Protein AF-A0A9N9JYA7-F1 (afdb_monomer)

pLDDT: mean 70.39, std 20.98, range [34.09, 93.62]

Structure (mmCIF, N/CA/C/O backbone):
data_AF-A0A9N9JYA7-F1
#
_entry.id   AF-A0A9N9JYA7-F1
#
loop_
_atom_site.group_PDB
_atom_site.id
_atom_site.type_symbol
_atom_site.label_atom_id
_atom_site.label_alt_id
_atom_site.label_comp_id
_atom_site.label_asym_id
_atom_site.label_entity_id
_atom_site.label_seq_id
_atom_site.pdbx_PDB_ins_code
_atom_site.Cartn_x
_atom_site.Cartn_y
_atom_site.Cartn_z
_atom_site.occupancy
_atom_site.B_iso_or_equi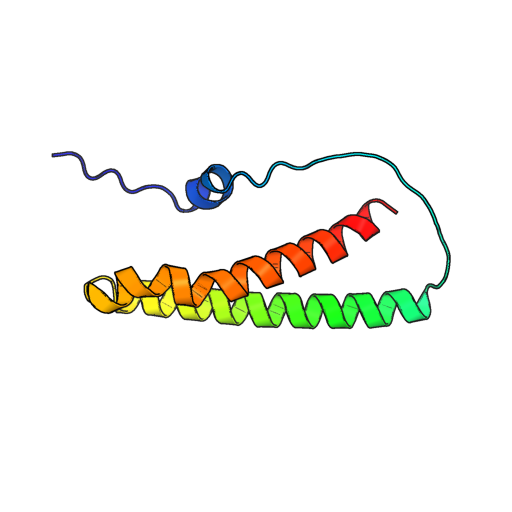v
_atom_site.auth_seq_id
_atom_site.auth_comp_id
_atom_site.auth_asym_id
_at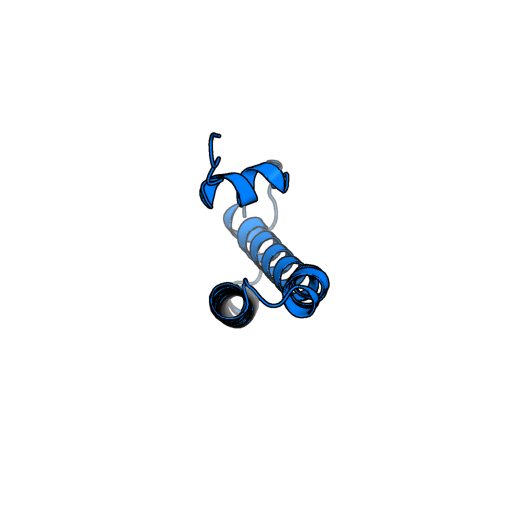om_site.auth_atom_id
_atom_site.pdbx_PDB_model_num
ATOM 1 N N . GLN A 1 1 ? -24.624 19.967 10.676 1.00 41.09 1 GLN A N 1
ATOM 2 C CA . GLN A 1 1 ? -23.745 18.781 10.701 1.00 41.09 1 GLN A CA 1
ATOM 3 C C . GLN A 1 1 ? -23.659 18.267 9.277 1.00 41.09 1 GLN A C 1
ATOM 5 O O . GLN A 1 1 ? -24.687 17.882 8.742 1.00 41.09 1 GLN A O 1
ATOM 10 N N . ILE A 1 2 ? -22.498 18.360 8.630 1.00 37.91 2 ILE A N 1
ATOM 11 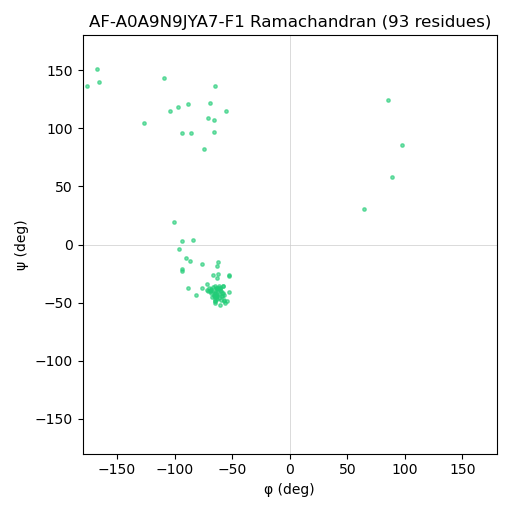C CA . ILE A 1 2 ? -22.306 17.814 7.281 1.00 37.91 2 ILE A CA 1
ATOM 12 C C . ILE A 1 2 ? -21.079 16.909 7.355 1.00 37.91 2 ILE A C 1
ATOM 14 O O . ILE A 1 2 ? -19.956 17.396 7.470 1.00 37.91 2 ILE A O 1
ATOM 18 N N . SER A 1 3 ? -21.318 15.597 7.361 1.00 43.41 3 SER A N 1
ATOM 19 C CA . SER A 1 3 ? -20.285 14.589 7.134 1.00 43.41 3 SER A CA 1
ATOM 20 C C . SER A 1 3 ? -19.790 14.740 5.702 1.00 43.41 3 SER A C 1
ATOM 22 O O . SER A 1 3 ? -20.505 14.403 4.760 1.00 43.41 3 SER A O 1
ATOM 24 N N . SER A 1 4 ? -18.582 15.271 5.536 1.00 40.91 4 SER A N 1
ATOM 25 C CA . SER A 1 4 ? -17.891 15.264 4.251 1.00 40.91 4 SER A CA 1
ATOM 26 C C . SER A 1 4 ? -17.140 13.942 4.131 1.00 40.91 4 SER A C 1
ATOM 28 O O . SER A 1 4 ? -16.062 13.768 4.696 1.00 40.91 4 SER A O 1
ATOM 30 N N . ILE A 1 5 ? -17.762 12.978 3.456 1.00 49.19 5 ILE A N 1
ATOM 31 C CA . ILE A 1 5 ? -17.099 11.753 3.011 1.00 49.19 5 ILE A CA 1
ATOM 32 C C . ILE A 1 5 ? -16.160 12.178 1.883 1.00 49.19 5 ILE A C 1
ATOM 34 O O . ILE A 1 5 ? -16.616 12.567 0.807 1.00 49.19 5 ILE A O 1
ATOM 38 N N . VAL A 1 6 ? -14.853 12.160 2.143 1.00 46.47 6 VAL A N 1
ATOM 39 C CA . VAL A 1 6 ? -13.848 12.426 1.112 1.00 46.47 6 VAL A CA 1
ATOM 40 C C . VAL A 1 6 ? -13.857 11.241 0.137 1.00 46.47 6 VAL A C 1
ATOM 42 O O . VAL A 1 6 ? -13.656 10.107 0.571 1.00 46.47 6 VAL A O 1
ATOM 45 N N . PRO A 1 7 ? -14.095 11.456 -1.167 1.00 43.75 7 PRO A N 1
ATOM 46 C CA . PRO A 1 7 ? -14.038 10.386 -2.156 1.00 43.75 7 PRO A CA 1
ATOM 47 C C . PRO A 1 7 ? -12.601 9.841 -2.257 1.00 43.75 7 PRO A C 1
ATOM 49 O O . PRO A 1 7 ? -11.656 10.625 -2.316 1.00 43.75 7 PRO A O 1
ATOM 52 N N . VAL A 1 8 ? -12.416 8.516 -2.307 1.00 50.44 8 VAL A N 1
ATOM 53 C CA . VAL A 1 8 ? -11.104 7.816 -2.402 1.00 50.44 8 VAL A CA 1
ATOM 54 C C . VAL A 1 8 ? -10.241 8.324 -3.573 1.00 50.44 8 VAL A C 1
ATOM 56 O O . VAL A 1 8 ? -9.014 8.342 -3.528 1.00 50.44 8 VAL A O 1
ATOM 59 N N . ASN A 1 9 ? -10.901 8.828 -4.607 1.00 46.00 9 ASN A N 1
ATOM 60 C CA . ASN A 1 9 ? -10.344 9.488 -5.780 1.00 46.00 9 ASN A CA 1
ATOM 61 C C . ASN A 1 9 ? -9.582 10.797 -5.475 1.00 46.00 9 ASN A C 1
ATOM 63 O O . ASN A 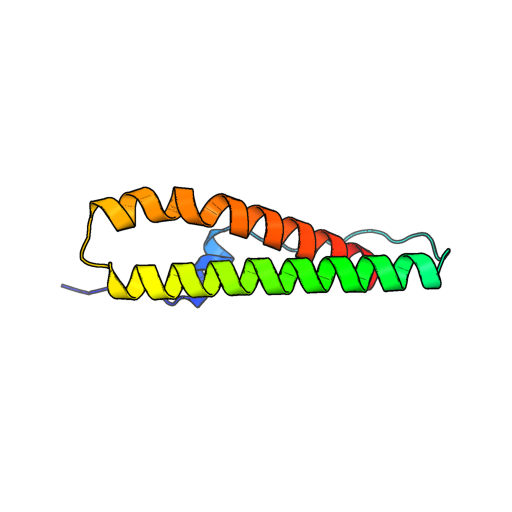1 9 ? -8.759 11.204 -6.288 1.00 46.00 9 ASN A O 1
ATOM 67 N N . ASN A 1 10 ? -9.779 11.421 -4.310 1.00 50.03 10 ASN A N 1
ATOM 68 C CA . ASN A 1 10 ? -9.034 12.617 -3.900 1.00 50.03 10 ASN A CA 1
ATOM 69 C C . ASN A 1 10 ? -7.700 12.312 -3.200 1.00 50.03 10 ASN A C 1
ATOM 71 O O . ASN A 1 10 ? -6.885 13.223 -3.072 1.00 50.03 10 ASN A O 1
ATOM 75 N N . LEU A 1 11 ? -7.441 11.070 -2.768 1.00 49.19 11 LEU A N 1
ATOM 76 C CA . LEU A 1 11 ? -6.201 10.741 -2.050 1.00 49.19 11 LEU A CA 1
ATOM 77 C C . LEU A 1 11 ? -4.983 10.763 -2.987 1.00 49.19 11 LEU A C 1
ATOM 79 O O . LEU A 1 11 ? -3.930 11.285 -2.638 1.00 49.19 11 LEU A O 1
ATOM 83 N N . TRP A 1 12 ? -5.162 10.276 -4.216 1.00 43.22 12 TRP A N 1
ATOM 84 C CA . TRP A 1 12 ? -4.141 10.295 -5.269 1.00 43.22 12 TRP A CA 1
ATOM 85 C C . TRP A 1 12 ? -3.757 11.719 -5.691 1.00 43.22 12 TRP A C 1
ATOM 87 O O . TRP A 1 12 ? -2.583 12.006 -5.911 1.00 43.22 12 TRP A O 1
ATOM 97 N N . VAL A 1 13 ? -4.740 12.625 -5.743 1.00 49.16 13 VAL A N 1
ATOM 98 C CA . VAL A 1 13 ? -4.546 14.041 -6.095 1.00 49.16 13 VAL A CA 1
ATOM 99 C C . VAL A 1 13 ? -3.922 14.826 -4.935 1.00 49.16 13 VAL A C 1
ATOM 101 O O . VAL A 1 13 ? -3.059 15.671 -5.159 1.00 49.16 13 VAL A O 1
ATOM 104 N N . GLN A 1 14 ? -4.294 14.522 -3.686 1.00 45.41 14 GLN A N 1
ATOM 105 C CA . GLN A 1 14 ? -3.702 15.144 -2.493 1.00 45.41 14 GLN A CA 1
ATOM 106 C C . GLN A 1 14 ? -2.228 14.778 -2.278 1.00 45.41 14 GLN A C 1
ATOM 108 O O . GLN A 1 14 ? -1.496 15.561 -1.676 1.00 45.41 14 GLN A O 1
ATOM 113 N N . LEU A 1 15 ? -1.780 13.622 -2.777 1.00 50.22 15 LEU A N 1
ATOM 114 C CA . LEU A 1 15 ? -0.401 13.147 -2.627 1.00 50.22 15 LEU A CA 1
ATOM 115 C C . LEU A 1 15 ? 0.573 13.709 -3.676 1.00 50.22 15 LEU A C 1
ATOM 117 O O . LEU A 1 15 ? 1.750 13.356 -3.655 1.00 50.22 15 LEU A O 1
ATOM 121 N N . GLY A 1 16 ? 0.120 14.609 -4.558 1.00 38.78 16 GLY A N 1
ATOM 122 C CA . GLY A 1 16 ? 1.012 15.381 -5.429 1.00 38.78 16 GLY A CA 1
ATOM 123 C C . GLY A 1 16 ? 1.787 14.540 -6.444 1.00 38.78 16 GLY A C 1
ATOM 124 O O . GLY A 1 16 ? 2.900 14.905 -6.816 1.00 38.78 16 GLY A O 1
ATOM 125 N N . ILE A 1 17 ? 1.222 13.420 -6.900 1.00 44.84 17 ILE A N 1
ATOM 126 C CA . ILE A 1 17 ? 1.795 12.631 -7.995 1.00 44.84 17 ILE A CA 1
ATOM 127 C C . ILE A 1 17 ? 1.517 13.392 -9.301 1.00 44.84 17 ILE A C 1
ATOM 129 O O . ILE A 1 17 ? 0.523 13.161 -9.983 1.00 44.84 17 ILE A O 1
ATOM 133 N N . THR A 1 18 ? 2.354 14.383 -9.603 1.00 40.06 18 THR A N 1
ATOM 134 C CA . THR A 1 18 ? 2.350 15.111 -10.876 1.00 40.06 18 THR A CA 1
ATOM 135 C C . THR A 1 18 ? 3.240 14.393 -11.884 1.00 40.06 18 THR A C 1
ATOM 137 O O . THR A 1 18 ? 4.436 14.227 -11.644 1.00 40.06 18 THR A O 1
ATOM 140 N N . GLU A 1 19 ? 2.651 13.994 -13.014 1.00 41.50 19 GLU A N 1
ATOM 141 C CA . GLU A 1 19 ? 3.354 13.508 -14.204 1.00 41.50 19 GLU A CA 1
ATOM 142 C C . GLU A 1 19 ? 4.380 14.553 -14.664 1.00 41.50 19 GLU A C 1
ATOM 144 O O . GLU A 1 19 ? 4.015 15.655 -15.073 1.00 41.50 19 GLU A O 1
ATOM 149 N N . SER A 1 20 ? 5.668 14.216 -14.591 1.00 39.97 20 SER A N 1
ATOM 150 C CA . SER A 1 20 ? 6.735 15.014 -15.194 1.00 39.97 20 SER A CA 1
ATOM 151 C C . SER A 1 20 ? 7.203 14.313 -16.465 1.00 39.97 20 SER A C 1
ATOM 153 O O . SER A 1 20 ? 7.694 13.184 -16.431 1.00 39.97 20 SER A O 1
ATOM 155 N N . ILE A 1 21 ? 6.972 14.980 -17.590 1.00 54.91 21 ILE A N 1
ATOM 156 C CA . ILE A 1 21 ? 7.297 14.564 -18.951 1.00 54.91 21 ILE A CA 1
ATOM 157 C C . ILE A 1 21 ? 8.621 15.246 -19.303 1.00 54.91 21 ILE A C 1
ATOM 159 O O . ILE A 1 21 ? 8.633 16.470 -19.319 1.00 54.91 21 ILE A O 1
ATOM 163 N N . ASP A 1 22 ? 9.699 14.499 -19.582 1.00 40.44 22 ASP A N 1
ATOM 164 C CA . ASP A 1 22 ? 10.626 14.849 -20.674 1.00 40.44 22 ASP A CA 1
ATOM 165 C C . ASP A 1 22 ? 11.772 13.841 -20.929 1.00 40.44 22 ASP A C 1
ATOM 167 O O . ASP A 1 22 ? 12.519 13.453 -20.033 1.00 40.44 22 ASP A O 1
ATOM 171 N N . ASN A 1 23 ? 11.961 13.593 -22.234 1.00 39.75 23 ASN A N 1
ATOM 172 C CA . ASN A 1 23 ? 13.184 13.246 -22.980 1.00 39.75 23 ASN A CA 1
ATOM 173 C C . ASN A 1 23 ? 13.672 11.764 -23.085 1.00 39.75 23 ASN A C 1
ATOM 175 O O . ASN A 1 23 ? 13.956 11.128 -22.069 1.00 39.75 23 ASN A O 1
ATOM 179 N N . PRO A 1 24 ? 13.875 11.212 -24.313 1.00 57.12 24 PRO A N 1
ATOM 180 C CA . PRO A 1 24 ? 14.096 9.784 -24.551 1.00 57.12 24 PRO A CA 1
ATOM 181 C C . PRO A 1 24 ? 15.539 9.446 -24.962 1.00 57.12 24 PRO A C 1
ATOM 183 O O . PRO A 1 24 ? 16.142 10.147 -25.774 1.00 57.12 24 PRO A O 1
ATOM 186 N N . SER A 1 25 ? 16.076 8.302 -24.515 1.00 46.06 25 SER A N 1
ATOM 187 C CA . SER A 1 25 ? 17.090 7.578 -25.299 1.00 46.06 25 SER A CA 1
ATOM 188 C C . SER A 1 25 ? 17.381 6.155 -24.797 1.00 46.06 25 SER A C 1
ATOM 190 O O . SER A 1 25 ? 17.399 5.859 -23.604 1.00 46.06 25 SER A O 1
ATOM 192 N N . VAL A 1 26 ? 17.768 5.332 -25.772 1.00 48.75 26 VAL A N 1
ATOM 193 C CA . VAL A 1 26 ? 18.559 4.092 -25.702 1.00 48.75 26 VAL A CA 1
ATOM 194 C C . VAL A 1 26 ? 17.808 2.755 -25.691 1.00 48.75 26 VAL A C 1
ATOM 196 O O . VAL A 1 26 ? 17.634 2.047 -24.701 1.00 48.75 26 VAL A O 1
ATOM 199 N N . ARG A 1 27 ? 17.542 2.366 -26.936 1.00 47.12 27 ARG A N 1
ATOM 200 C CA . ARG A 1 27 ? 17.298 1.047 -27.515 1.00 47.12 27 ARG A CA 1
ATOM 201 C C . ARG A 1 27 ? 18.561 0.161 -27.444 1.00 47.12 27 ARG A C 1
ATOM 203 O O . ARG A 1 27 ? 19.419 0.255 -28.312 1.00 47.12 27 ARG A O 1
ATOM 210 N N . SER A 1 28 ? 18.686 -0.711 -26.438 1.00 39.59 28 SER A N 1
ATOM 211 C CA . SER A 1 28 ? 19.592 -1.883 -26.454 1.00 39.59 28 SER A CA 1
ATOM 212 C C . SER A 1 28 ? 19.241 -2.861 -25.315 1.00 39.59 28 SER A C 1
ATOM 214 O O . SER A 1 28 ? 18.962 -2.406 -24.211 1.00 39.59 28 SER A O 1
ATOM 216 N N . SER A 1 29 ? 19.286 -4.185 -25.555 1.00 40.06 29 SER A N 1
ATOM 217 C CA . SER A 1 29 ? 19.119 -5.331 -24.609 1.00 40.06 29 SER A CA 1
ATOM 218 C C . SER A 1 29 ? 17.711 -5.926 -24.328 1.00 40.06 29 SER A C 1
ATOM 220 O O . SER A 1 29 ? 17.272 -6.074 -23.189 1.00 40.06 29 SER A O 1
ATOM 222 N N . SER A 1 30 ? 17.007 -6.391 -25.367 1.00 48.06 30 SER A N 1
ATOM 223 C CA . SER A 1 30 ? 15.614 -6.888 -25.300 1.00 48.06 30 SER A CA 1
ATOM 224 C C . SER A 1 30 ? 15.330 -8.070 -24.342 1.00 48.06 30 SER A C 1
ATOM 226 O O . SER A 1 30 ? 14.274 -8.088 -23.715 1.00 48.06 30 SER A O 1
ATOM 228 N N . HIS A 1 31 ? 16.242 -9.038 -24.162 1.00 44.50 31 HIS A N 1
ATOM 229 C CA . HIS A 1 31 ? 15.999 -10.208 -23.286 1.00 44.50 31 HIS A CA 1
ATOM 230 C C . HIS A 1 31 ? 16.238 -9.913 -21.796 1.00 44.50 31 HIS A C 1
ATOM 232 O O . HIS A 1 31 ? 15.418 -10.267 -20.946 1.00 44.50 31 HIS A O 1
ATOM 238 N N . THR A 1 32 ? 17.323 -9.203 -21.475 1.00 49.72 32 THR A N 1
ATOM 239 C CA . THR A 1 32 ? 17.614 -8.733 -20.112 1.00 49.72 32 THR A CA 1
ATOM 240 C C . THR A 1 32 ? 16.544 -7.748 -19.646 1.00 49.72 32 THR A C 1
ATOM 242 O O . THR A 1 32 ? 16.098 -7.802 -18.501 1.00 49.72 32 THR A O 1
ATOM 245 N N . ASN A 1 33 ? 16.050 -6.903 -20.556 1.00 60.41 33 ASN A N 1
ATOM 246 C CA . ASN A 1 33 ? 14.971 -5.972 -20.259 1.00 60.41 33 ASN A CA 1
ATOM 247 C C . ASN A 1 33 ? 13.653 -6.686 -19.951 1.00 60.41 33 ASN A C 1
ATOM 249 O O . ASN A 1 33 ? 13.035 -6.345 -18.946 1.00 60.41 33 ASN A O 1
ATOM 253 N N . PHE A 1 34 ? 13.257 -7.710 -20.718 1.00 65.44 34 PHE A N 1
ATOM 254 C CA . PHE A 1 34 ? 12.005 -8.435 -20.469 1.00 65.44 34 PHE A CA 1
ATOM 255 C C . PHE A 1 34 ? 11.985 -9.151 -19.111 1.00 65.44 34 PHE A C 1
ATOM 257 O O . PHE A 1 34 ? 11.032 -8.994 -18.348 1.00 65.44 34 PHE A O 1
ATOM 264 N 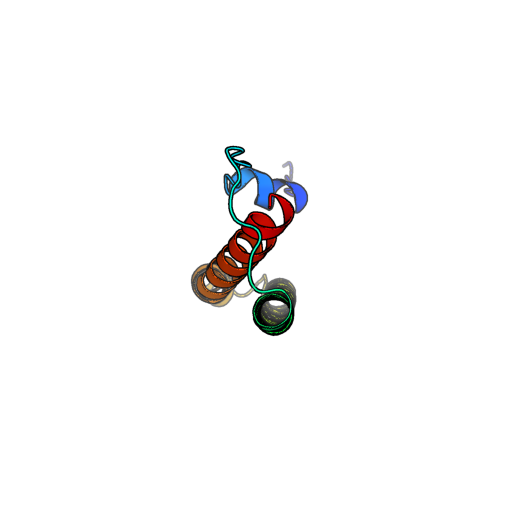N . TYR A 1 35 ? 13.049 -9.884 -18.763 1.00 70.81 35 TYR A N 1
ATOM 265 C CA . TYR A 1 35 ? 13.134 -10.568 -17.467 1.00 70.81 35 TYR A CA 1
ATOM 266 C C . TYR A 1 35 ? 13.088 -9.582 -16.289 1.00 70.81 35 TYR A C 1
ATOM 268 O O . TYR A 1 35 ? 12.367 -9.799 -15.314 1.00 70.81 35 TYR A O 1
ATOM 276 N N . LEU A 1 36 ? 13.807 -8.459 -16.394 1.00 74.62 36 LEU A N 1
ATOM 277 C CA . LEU A 1 36 ? 13.799 -7.416 -15.366 1.00 74.62 36 LEU A CA 1
ATOM 278 C C . LEU A 1 36 ? 12.438 -6.714 -15.255 1.00 74.62 36 LEU A C 1
ATOM 280 O O . LEU A 1 36 ? 12.019 -6.397 -14.144 1.00 74.62 36 LEU A O 1
ATOM 284 N N . ILE A 1 37 ? 11.738 -6.494 -16.372 1.00 74.00 37 ILE A N 1
ATOM 285 C CA . ILE A 1 37 ? 10.378 -5.933 -16.391 1.00 74.00 37 ILE A CA 1
ATOM 286 C C . ILE A 1 37 ? 9.402 -6.896 -15.722 1.00 74.00 37 ILE A C 1
ATOM 288 O O . ILE A 1 37 ? 8.660 -6.481 -14.836 1.00 74.00 37 ILE A O 1
ATOM 292 N N . LYS A 1 38 ? 9.441 -8.183 -16.087 1.00 81.69 38 LYS A N 1
ATOM 293 C CA . LYS A 1 38 ? 8.585 -9.208 -15.482 1.00 81.69 38 LYS A CA 1
ATOM 294 C C . LYS A 1 38 ? 8.785 -9.256 -13.968 1.00 81.69 38 LYS A C 1
ATOM 296 O O . LYS A 1 38 ? 7.821 -9.140 -13.224 1.00 81.69 38 LYS A O 1
ATOM 301 N N . LYS A 1 39 ? 10.040 -9.305 -13.515 1.00 81.50 39 LYS A N 1
ATOM 302 C CA . LYS A 1 39 ? 10.382 -9.316 -12.088 1.00 81.50 39 LYS A CA 1
ATOM 303 C C . LYS A 1 39 ? 9.941 -8.040 -11.358 1.00 81.50 39 LYS A C 1
ATOM 305 O O . LYS A 1 39 ? 9.532 -8.103 -10.202 1.00 81.50 39 LYS A O 1
ATOM 310 N N . ARG A 1 40 ? 10.035 -6.870 -12.003 1.00 81.88 40 ARG A N 1
ATOM 311 C CA . ARG A 1 40 ? 9.540 -5.601 -11.440 1.00 81.88 40 ARG A CA 1
ATOM 312 C C . ARG A 1 40 ? 8.015 -5.574 -11.349 1.00 81.88 40 ARG A C 1
ATOM 314 O O . ARG A 1 40 ? 7.501 -5.128 -10.333 1.00 81.88 40 ARG A O 1
ATOM 321 N N . ARG A 1 41 ? 7.306 -6.097 -12.352 1.00 85.12 41 ARG A N 1
ATOM 322 C CA . ARG A 1 41 ? 5.843 -6.218 -12.328 1.00 85.12 41 ARG A CA 1
ATOM 323 C C . ARG A 1 41 ? 5.369 -7.202 -11.255 1.00 85.12 41 ARG A C 1
ATOM 325 O O . ARG A 1 41 ? 4.477 -6.863 -10.498 1.00 85.12 41 ARG A O 1
ATOM 332 N N . GLU A 1 42 ? 6.024 -8.352 -11.113 1.00 89.38 42 GLU A N 1
ATOM 333 C CA . GLU A 1 42 ? 5.730 -9.304 -10.030 1.00 89.38 42 GLU A CA 1
ATOM 334 C C . GLU A 1 42 ? 5.896 -8.661 -8.643 1.00 89.38 42 GLU A C 1
ATOM 336 O O . GLU A 1 42 ? 5.058 -8.850 -7.765 1.00 89.38 42 GLU A O 1
ATOM 341 N N . LYS A 1 43 ? 6.951 -7.856 -8.449 1.00 86.00 43 LYS A N 1
ATOM 342 C CA . LYS A 1 43 ? 7.137 -7.084 -7.211 1.00 86.00 43 LYS A CA 1
ATOM 343 C C . LYS A 1 43 ? 6.052 -6.030 -7.010 1.00 86.00 43 LYS A C 1
ATOM 345 O O . LYS A 1 43 ? 5.552 -5.900 -5.899 1.00 86.00 43 LYS A O 1
ATOM 350 N N . TYR A 1 44 ? 5.707 -5.287 -8.059 1.00 87.25 44 TYR A N 1
ATOM 351 C CA . TYR A 1 44 ? 4.625 -4.306 -8.016 1.00 87.25 44 TYR A CA 1
ATOM 352 C C . TYR A 1 44 ? 3.310 -4.955 -7.571 1.00 87.25 44 TYR A C 1
ATOM 354 O O . TYR A 1 44 ? 2.690 -4.487 -6.618 1.00 87.25 44 TYR A O 1
ATOM 362 N N . ASP A 1 45 ? 2.933 -6.071 -8.199 1.00 90.94 45 ASP A N 1
ATOM 363 C CA . ASP A 1 45 ? 1.699 -6.793 -7.890 1.00 90.94 45 ASP A CA 1
ATOM 364 C C . ASP A 1 45 ? 1.698 -7.322 -6.443 1.00 90.94 45 ASP A C 1
ATOM 366 O O . ASP A 1 45 ? 0.681 -7.237 -5.752 1.00 90.94 45 ASP A O 1
ATOM 370 N N . ASP A 1 46 ? 2.839 -7.811 -5.943 1.00 92.19 46 ASP A N 1
ATOM 371 C CA . ASP A 1 46 ? 2.988 -8.253 -4.549 1.00 92.19 46 ASP A CA 1
ATOM 372 C C . ASP A 1 46 ? 2.823 -7.096 -3.548 1.00 92.19 46 ASP A C 1
ATOM 374 O O . ASP A 1 46 ? 2.067 -7.213 -2.578 1.00 92.19 46 ASP A O 1
ATOM 378 N N . TYR A 1 47 ? 3.482 -5.956 -3.783 1.00 88.56 47 TYR A N 1
ATOM 379 C CA . TYR A 1 47 ? 3.341 -4.784 -2.916 1.00 88.56 47 TYR A CA 1
ATOM 380 C C . TYR A 1 47 ? 1.928 -4.210 -2.948 1.00 88.56 47 TYR A C 1
ATOM 382 O O . TYR A 1 47 ? 1.387 -3.875 -1.893 1.00 88.56 47 TYR A O 1
ATOM 390 N N . LYS A 1 48 ? 1.304 -4.162 -4.126 1.00 89.19 48 LYS A N 1
ATOM 391 C CA . LYS A 1 48 ? -0.079 -3.717 -4.279 1.00 89.19 48 LYS A CA 1
ATOM 392 C C . LYS A 1 48 ? -1.041 -4.618 -3.508 1.00 89.19 48 LYS A C 1
ATOM 394 O O . LYS A 1 48 ? -1.828 -4.122 -2.712 1.00 89.19 48 LYS A O 1
ATOM 399 N N . LYS A 1 49 ? -0.898 -5.943 -3.620 1.00 92.75 49 LYS A N 1
ATOM 400 C CA . LYS A 1 49 ? -1.710 -6.905 -2.857 1.00 92.75 49 LYS A CA 1
ATOM 401 C C . LYS A 1 49 ? -1.558 -6.737 -1.340 1.00 92.75 49 LYS A C 1
ATOM 403 O O . LYS A 1 49 ? -2.536 -6.850 -0.597 1.00 92.75 49 LYS A O 1
ATOM 408 N N . LYS A 1 50 ? -0.336 -6.482 -0.861 1.00 89.81 50 LYS A N 1
ATOM 409 C CA . LYS A 1 50 ? -0.073 -6.203 0.562 1.00 89.81 50 LYS A CA 1
ATOM 410 C C . LYS A 1 50 ? -0.737 -4.905 1.009 1.00 89.81 50 LYS A C 1
ATOM 412 O O . LYS A 1 50 ? -1.338 -4.879 2.080 1.00 89.81 50 LYS A O 1
ATOM 417 N N . PHE A 1 51 ? -0.673 -3.868 0.181 1.00 88.25 51 PHE A N 1
ATOM 418 C CA . PHE A 1 51 ? -1.342 -2.599 0.441 1.00 88.25 51 PHE A CA 1
ATOM 419 C C . PHE A 1 51 ? -2.872 -2.754 0.474 1.00 88.25 51 PHE A C 1
ATOM 421 O O . PHE A 1 51 ? -3.496 -2.325 1.439 1.00 88.25 51 PHE A O 1
ATOM 428 N N . ASP A 1 52 ? -3.469 -3.473 -0.479 1.00 90.56 52 ASP A N 1
ATOM 429 C CA . ASP A 1 52 ? -4.914 -3.757 -0.502 1.00 90.56 52 ASP A CA 1
ATOM 430 C C . ASP A 1 52 ? -5.368 -4.548 0.741 1.00 90.56 52 ASP A C 1
ATOM 432 O O . ASP A 1 52 ? -6.430 -4.302 1.320 1.00 90.56 52 ASP A O 1
ATOM 436 N N . THR A 1 53 ? -4.530 -5.482 1.204 1.00 93.00 53 THR A N 1
ATOM 437 C CA . THR A 1 53 ? -4.769 -6.217 2.455 1.00 93.00 53 THR A CA 1
ATOM 438 C C . THR A 1 53 ? -4.715 -5.279 3.663 1.00 93.00 53 THR A C 1
ATOM 440 O O . THR A 1 53 ? -5.549 -5.386 4.560 1.00 93.00 53 THR A O 1
ATOM 443 N N . ALA A 1 54 ? -3.762 -4.343 3.690 1.00 88.56 54 ALA A N 1
ATOM 444 C CA . ALA A 1 54 ? -3.672 -3.342 4.746 1.00 88.56 54 ALA A CA 1
ATOM 445 C C . ALA A 1 54 ? -4.911 -2.430 4.761 1.00 88.56 54 ALA A C 1
ATOM 447 O O . ALA A 1 54 ? -5.468 -2.204 5.831 1.00 88.56 54 ALA A O 1
ATOM 448 N N . LEU A 1 55 ? -5.402 -1.988 3.598 1.00 90.44 55 LEU A N 1
ATOM 449 C CA . LEU A 1 55 ? -6.656 -1.229 3.494 1.00 90.44 55 LEU A CA 1
ATOM 450 C C . LEU A 1 55 ? -7.854 -2.015 4.041 1.00 90.44 55 LEU A C 1
ATOM 452 O O . LEU A 1 55 ? -8.625 -1.489 4.836 1.00 90.44 55 LEU A O 1
ATOM 456 N N . SER A 1 56 ? -7.958 -3.303 3.708 1.00 92.19 56 SER A N 1
ATOM 457 C CA . SER A 1 56 ? -9.031 -4.159 4.236 1.00 92.19 56 SER A CA 1
ATOM 458 C C . SER A 1 56 ? -8.983 -4.277 5.768 1.00 92.19 56 SER A C 1
ATOM 460 O O . SER A 1 56 ? -10.017 -4.349 6.432 1.00 92.19 56 SER A O 1
ATOM 462 N N . LEU A 1 57 ? -7.778 -4.299 6.350 1.00 90.12 57 LEU A N 1
ATOM 463 C CA . LEU A 1 57 ? -7.598 -4.277 7.804 1.00 90.12 57 LEU A CA 1
ATOM 464 C C . LEU A 1 57 ? -7.964 -2.917 8.400 1.00 90.12 57 LEU A C 1
ATOM 466 O O . LEU A 1 57 ? -8.560 -2.883 9.472 1.00 90.12 57 LEU A O 1
ATOM 470 N N . TYR A 1 58 ? -7.656 -1.820 7.710 1.00 89.19 58 TYR A N 1
ATOM 471 C CA . TYR A 1 58 ? -8.069 -0.482 8.123 1.00 89.19 58 TYR A CA 1
ATOM 472 C C . TYR A 1 58 ? -9.581 -0.348 8.216 1.00 89.19 58 TYR A C 1
ATOM 474 O O . TYR A 1 58 ? -10.077 0.087 9.250 1.00 89.19 58 TYR A O 1
ATOM 482 N N . ASP A 1 59 ? -10.311 -0.806 7.202 1.00 92.12 59 ASP A N 1
ATOM 483 C CA . ASP A 1 59 ? -11.774 -0.758 7.213 1.00 92.12 59 ASP A CA 1
ATOM 484 C C . ASP A 1 59 ? -12.362 -1.565 8.379 1.00 92.12 59 ASP A C 1
ATOM 486 O O . ASP A 1 59 ? -13.328 -1.141 9.017 1.00 92.12 59 ASP A O 1
ATOM 490 N N . ARG A 1 60 ? -11.753 -2.712 8.711 1.00 93.62 60 ARG A N 1
ATOM 491 C CA . ARG A 1 60 ? -12.183 -3.545 9.844 1.00 93.62 60 ARG A CA 1
ATOM 492 C C . ARG A 1 60 ? -11.870 -2.909 11.198 1.00 93.62 60 ARG A C 1
ATOM 494 O O . ARG A 1 60 ? -12.666 -3.012 12.127 1.00 93.62 60 ARG A O 1
ATOM 501 N N . GLU A 1 61 ? -10.708 -2.279 11.317 1.00 92.06 61 GLU A N 1
ATOM 502 C CA . GLU A 1 61 ? -10.180 -1.724 12.565 1.00 92.06 61 GLU A CA 1
ATOM 503 C C . GLU A 1 61 ? -10.387 -0.201 12.661 1.00 92.06 61 GLU A C 1
ATOM 505 O O . GLU A 1 61 ? -9.741 0.459 13.472 1.00 92.06 61 GLU A O 1
ATOM 510 N N . ILE A 1 62 ? -11.306 0.377 11.880 1.00 91.50 62 ILE A N 1
ATOM 511 C CA . ILE A 1 62 ? -11.517 1.834 11.797 1.00 91.50 62 ILE A CA 1
ATOM 512 C C . ILE A 1 62 ? -11.958 2.476 13.128 1.00 91.50 62 ILE A C 1
ATOM 514 O O . ILE A 1 62 ? -11.892 3.686 13.314 1.00 91.50 62 ILE A O 1
ATOM 518 N N . ASN A 1 63 ? -12.395 1.671 14.095 1.00 93.19 63 ASN A N 1
ATOM 519 C CA . ASN A 1 63 ? -12.740 2.143 15.438 1.00 93.19 63 ASN A CA 1
ATOM 520 C C . ASN A 1 63 ? -11.589 1.974 16.448 1.00 93.19 63 ASN A C 1
ATOM 522 O O . ASN A 1 63 ? -11.704 2.389 17.600 1.00 93.19 63 ASN A O 1
ATOM 526 N N . ASN A 1 64 ? -10.471 1.372 16.038 1.00 93.19 64 ASN A N 1
ATOM 527 C CA . ASN A 1 64 ? -9.282 1.195 16.858 1.00 93.19 64 ASN A CA 1
ATOM 528 C C . ASN A 1 64 ? -8.309 2.358 16.624 1.00 93.19 64 ASN A C 1
ATOM 530 O O . ASN A 1 64 ? -7.495 2.358 15.701 1.00 93.19 64 ASN A O 1
ATOM 534 N N . TYR A 1 65 ? -8.379 3.355 17.504 1.00 89.94 65 TYR A N 1
ATOM 535 C CA . TYR A 1 65 ? -7.606 4.594 17.391 1.00 89.94 65 TYR A CA 1
ATOM 536 C C . TYR A 1 65 ? -6.084 4.366 17.339 1.00 89.94 65 TYR A C 1
ATOM 538 O O . TYR A 1 65 ? -5.369 5.046 16.604 1.00 89.94 65 TYR A O 1
ATOM 546 N N . ASN A 1 66 ? -5.580 3.369 18.075 1.00 91.75 66 ASN A N 1
ATOM 547 C CA . ASN A 1 66 ? -4.157 3.017 18.060 1.00 91.75 66 ASN A CA 1
ATOM 548 C C . ASN A 1 66 ? -3.737 2.416 16.716 1.00 91.75 66 ASN A C 1
ATOM 550 O O . ASN A 1 66 ? -2.648 2.712 16.218 1.00 91.75 66 ASN A O 1
ATOM 554 N N . PHE A 1 67 ? -4.606 1.593 16.123 1.00 90.31 67 PHE A N 1
ATOM 555 C CA . PHE A 1 67 ? -4.376 1.028 14.799 1.00 90.31 67 PHE A CA 1
ATOM 556 C C . PHE A 1 67 ? -4.356 2.128 13.735 1.00 90.31 67 PHE A C 1
ATOM 558 O O . PHE A 1 67 ? -3.390 2.205 12.980 1.00 90.31 67 PHE A O 1
ATOM 565 N N . ILE A 1 68 ? -5.348 3.027 13.726 1.00 90.69 68 ILE A N 1
ATOM 566 C CA . ILE A 1 68 ? -5.412 4.145 12.768 1.00 90.69 68 ILE A CA 1
ATOM 567 C C . ILE A 1 68 ? -4.162 5.021 12.846 1.00 90.69 68 ILE A C 1
ATOM 569 O O . ILE A 1 68 ? -3.553 5.302 11.816 1.00 90.69 68 ILE A O 1
ATOM 573 N N . ASN A 1 69 ? -3.740 5.410 14.052 1.00 90.56 69 ASN A N 1
ATOM 574 C CA . ASN A 1 69 ? -2.552 6.253 14.224 1.00 90.56 69 ASN A CA 1
ATOM 575 C C . ASN A 1 69 ? -1.265 5.569 13.745 1.00 90.56 69 ASN A C 1
ATOM 577 O O . ASN A 1 69 ? -0.328 6.242 13.323 1.00 90.56 69 ASN A O 1
ATOM 581 N N . SER A 1 70 ? -1.216 4.237 13.797 1.00 91.25 70 SER A N 1
ATOM 582 C CA . SER A 1 70 ? -0.059 3.459 13.341 1.00 91.25 70 SER A CA 1
ATOM 583 C C . SER A 1 70 ? -0.149 3.067 11.862 1.00 91.25 70 SER A C 1
ATOM 585 O O . SER A 1 70 ? 0.840 2.609 11.287 1.00 91.25 70 SER A O 1
ATOM 587 N N . PHE A 1 71 ? -1.316 3.238 11.235 1.00 90.19 71 PHE A N 1
ATOM 588 C CA . PHE A 1 71 ? -1.593 2.741 9.893 1.00 90.19 71 PHE A CA 1
ATOM 58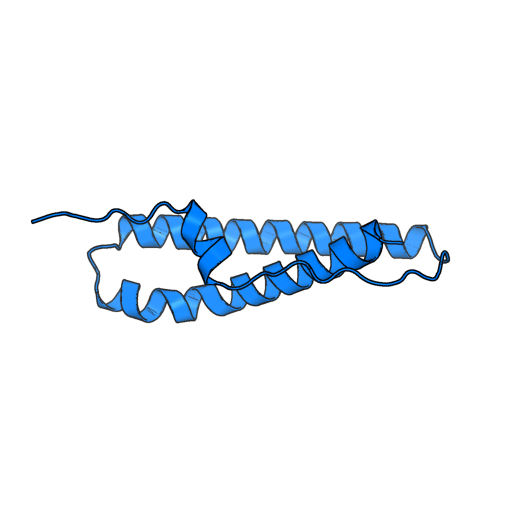9 C C . PHE A 1 71 ? -0.715 3.400 8.833 1.00 90.19 71 PHE A C 1
ATOM 591 O O . PHE A 1 71 ? -0.127 2.700 8.013 1.00 90.19 71 PHE A O 1
ATOM 598 N N . ASP A 1 72 ? -0.547 4.724 8.894 1.00 87.50 72 ASP A N 1
ATOM 599 C CA . ASP A 1 72 ? 0.313 5.456 7.955 1.00 87.50 72 ASP A CA 1
ATOM 600 C C . ASP A 1 72 ? 1.755 4.922 7.980 1.00 87.50 72 ASP A C 1
ATOM 602 O O . ASP A 1 72 ? 2.351 4.626 6.945 1.00 87.50 72 ASP A O 1
ATOM 606 N N . THR A 1 73 ? 2.283 4.664 9.181 1.00 91.06 73 THR A N 1
ATOM 607 C CA . THR A 1 73 ? 3.624 4.084 9.350 1.00 91.06 73 THR A CA 1
ATOM 608 C C . THR A 1 73 ? 3.712 2.665 8.783 1.00 91.06 73 THR A C 1
ATOM 610 O O . THR A 1 73 ? 4.739 2.302 8.208 1.00 91.06 73 THR A O 1
ATOM 613 N N . LEU A 1 74 ? 2.642 1.871 8.901 1.00 88.56 74 LEU A N 1
ATOM 614 C CA . LEU A 1 74 ? 2.571 0.523 8.334 1.00 88.56 74 LEU A CA 1
ATOM 615 C C . LEU A 1 74 ? 2.545 0.530 6.801 1.00 88.56 74 LEU A C 1
ATOM 617 O O . LEU A 1 74 ? 3.163 -0.341 6.190 1.00 88.56 74 LEU A O 1
ATOM 621 N N . VAL A 1 75 ? 1.848 1.483 6.171 1.00 90.69 75 VAL A N 1
ATOM 622 C CA . VAL A 1 75 ? 1.636 1.466 4.713 1.00 90.69 75 VAL A CA 1
ATOM 623 C C . VAL A 1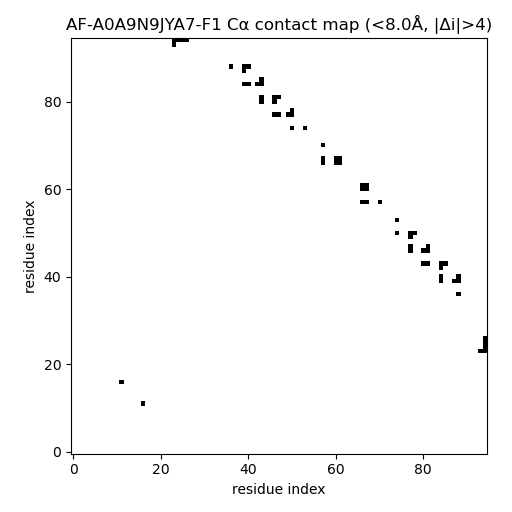 75 ? 2.654 2.264 3.906 1.00 90.69 75 VAL A C 1
ATOM 625 O O . VAL A 1 75 ? 2.887 1.955 2.734 1.00 90.69 75 VAL A O 1
ATOM 628 N N . LYS A 1 76 ? 3.315 3.246 4.522 1.00 89.62 76 LYS A N 1
ATOM 629 C CA . LYS A 1 76 ? 4.312 4.110 3.875 1.00 89.62 76 LYS A CA 1
ATOM 630 C C . LYS A 1 76 ? 5.437 3.352 3.147 1.00 89.62 76 LYS A C 1
ATOM 632 O O . LYS A 1 76 ? 5.774 3.752 2.030 1.00 89.62 76 LYS A O 1
ATOM 637 N N . PRO A 1 77 ? 6.005 2.249 3.680 1.00 89.12 77 PRO A N 1
ATOM 638 C CA . PRO A 1 77 ? 6.995 1.462 2.946 1.00 89.12 77 PRO A CA 1
ATOM 639 C C . PRO A 1 77 ? 6.431 0.830 1.668 1.00 89.12 77 PRO A C 1
ATOM 641 O O . PRO A 1 77 ? 7.123 0.799 0.654 1.00 89.12 77 PRO A O 1
ATOM 644 N N . PHE A 1 78 ? 5.179 0.359 1.692 1.00 85.94 78 PHE A N 1
ATOM 645 C CA . PHE A 1 78 ? 4.542 -0.239 0.516 1.00 85.94 78 PHE A CA 1
ATOM 646 C C . PHE A 1 78 ? 4.296 0.807 -0.566 1.00 85.94 78 PHE A C 1
ATOM 648 O O . PHE A 1 78 ? 4.656 0.573 -1.713 1.00 85.94 78 PHE A O 1
ATOM 655 N N . LEU A 1 79 ? 3.775 1.981 -0.197 1.00 86.12 79 LEU A N 1
ATOM 656 C CA . LEU A 1 79 ? 3.563 3.089 -1.133 1.00 86.12 79 LEU A CA 1
ATOM 657 C C . LEU A 1 79 ? 4.867 3.535 -1.805 1.00 86.12 79 LEU A C 1
ATOM 659 O O . LEU A 1 79 ? 4.898 3.737 -3.016 1.00 86.12 79 LEU A O 1
ATOM 663 N N . ASN A 1 80 ? 5.961 3.619 -1.044 1.00 88.69 80 ASN A N 1
ATOM 664 C CA . ASN A 1 80 ? 7.270 3.971 -1.591 1.00 88.69 80 ASN A CA 1
ATOM 665 C C . ASN A 1 80 ? 7.774 2.932 -2.609 1.00 88.69 80 ASN A C 1
ATOM 667 O O . ASN A 1 80 ? 8.271 3.289 -3.674 1.00 88.69 80 ASN A O 1
ATOM 671 N N . GLU A 1 81 ? 7.646 1.637 -2.308 1.00 87.00 81 GLU A N 1
ATOM 672 C CA . GLU A 1 81 ? 8.081 0.580 -3.229 1.00 87.00 81 GLU A CA 1
ATOM 673 C C . GLU A 1 81 ? 7.169 0.447 -4.459 1.00 87.00 81 GLU A C 1
ATOM 675 O O . GLU A 1 81 ? 7.668 0.177 -5.553 1.00 87.00 81 GLU A O 1
ATOM 680 N N . ILE A 1 82 ? 5.862 0.692 -4.314 1.00 86.62 82 ILE A N 1
ATOM 681 C CA . ILE A 1 82 ? 4.906 0.785 -5.429 1.00 86.62 82 ILE A CA 1
ATOM 682 C C . ILE A 1 82 ? 5.315 1.927 -6.362 1.00 86.62 82 ILE A C 1
ATOM 684 O O . ILE A 1 82 ? 5.521 1.674 -7.547 1.00 86.62 82 ILE A O 1
ATOM 688 N N . GLY A 1 83 ? 5.539 3.132 -5.826 1.00 85.38 83 GLY A N 1
ATOM 689 C CA . GLY A 1 83 ? 5.952 4.298 -6.613 1.00 85.38 83 GLY A CA 1
ATOM 690 C C . GLY A 1 83 ? 7.268 4.072 -7.360 1.00 85.38 83 GLY A C 1
ATOM 691 O O . GLY A 1 83 ? 7.346 4.316 -8.561 1.00 85.38 83 GLY A O 1
ATOM 692 N N . LYS A 1 84 ? 8.277 3.484 -6.704 1.00 85.25 84 LYS A N 1
ATOM 693 C CA . LYS A 1 84 ? 9.535 3.096 -7.371 1.00 85.25 84 LYS A CA 1
ATOM 694 C C . LYS A 1 84 ? 9.318 2.085 -8.491 1.00 85.25 84 LYS A C 1
ATOM 696 O O . LYS A 1 84 ? 10.017 2.132 -9.500 1.00 85.25 84 LYS A O 1
ATOM 701 N N . CYS A 1 85 ? 8.413 1.123 -8.306 1.00 80.50 85 CYS A N 1
ATOM 702 C CA . CYS A 1 85 ? 8.093 0.148 -9.344 1.00 80.50 85 CYS A CA 1
ATOM 703 C C . CYS A 1 85 ? 7.353 0.802 -10.517 1.00 80.50 85 CYS A C 1
ATOM 705 O O . CYS A 1 85 ? 7.656 0.468 -11.660 1.00 80.50 85 CYS A O 1
ATOM 707 N N . GLU A 1 86 ? 6.432 1.730 -10.255 1.00 83.31 86 GLU A N 1
ATOM 708 C CA . GLU A 1 86 ? 5.705 2.482 -11.283 1.00 83.31 86 GLU A CA 1
ATOM 709 C C . GLU A 1 86 ? 6.642 3.375 -12.087 1.00 83.31 86 GLU A C 1
ATOM 711 O O . GLU A 1 86 ? 6.678 3.244 -13.307 1.00 83.31 86 GLU A O 1
ATOM 716 N N . GLU A 1 87 ? 7.477 4.178 -11.427 1.00 81.62 87 GLU A N 1
ATOM 717 C CA . GLU A 1 87 ? 8.502 5.010 -12.067 1.00 81.62 87 GLU A CA 1
ATOM 718 C C . GLU A 1 87 ? 9.419 4.149 -12.953 1.00 81.62 87 GLU A C 1
ATOM 720 O O . GLU A 1 87 ? 9.616 4.401 -14.142 1.00 81.62 87 GLU A O 1
ATOM 725 N N . ALA A 1 88 ? 9.902 3.035 -12.406 1.00 74.50 88 ALA A N 1
ATOM 726 C CA . ALA A 1 88 ? 10.742 2.075 -13.105 1.00 74.50 88 ALA A CA 1
ATOM 727 C C . ALA A 1 88 ? 10.082 1.390 -14.318 1.00 74.50 88 ALA A C 1
ATOM 729 O O . ALA A 1 88 ? 10.804 0.881 -15.187 1.00 74.50 88 ALA A O 1
ATOM 730 N N . LEU A 1 89 ? 8.751 1.288 -14.341 1.00 76.25 89 LEU A N 1
ATOM 731 C CA . LEU A 1 89 ? 7.970 0.739 -15.450 1.00 76.25 89 LEU A CA 1
ATOM 732 C C . LEU A 1 89 ? 7.611 1.836 -16.469 1.00 76.25 89 LEU A C 1
ATOM 734 O O . LEU A 1 89 ? 7.675 1.576 -17.671 1.00 76.25 89 LEU A O 1
ATOM 738 N N . GLN A 1 90 ? 7.305 3.054 -16.010 1.00 73.50 90 GLN A N 1
ATOM 739 C CA . GLN A 1 90 ? 6.981 4.220 -16.838 1.00 73.50 90 GLN A CA 1
ATOM 740 C C . GLN A 1 90 ? 8.184 4.727 -17.635 1.00 73.50 90 GLN A C 1
ATOM 742 O O . GLN A 1 90 ? 8.042 4.955 -18.836 1.00 73.50 90 GLN A O 1
ATOM 747 N N . ILE A 1 91 ? 9.377 4.783 -17.025 1.00 62.19 91 ILE A N 1
ATOM 748 C CA . ILE A 1 91 ? 10.633 5.172 -17.697 1.00 62.19 91 ILE A CA 1
ATOM 749 C C . ILE A 1 91 ? 10.873 4.347 -18.974 1.00 62.19 91 ILE A C 1
ATOM 751 O O . ILE A 1 91 ? 11.524 4.822 -19.896 1.00 62.19 91 ILE A O 1
ATOM 755 N N . ARG A 1 92 ? 10.331 3.124 -19.074 1.00 50.94 92 ARG A N 1
ATOM 756 C CA . ARG A 1 92 ? 10.453 2.290 -20.280 1.00 50.94 92 ARG A CA 1
ATOM 757 C C . ARG A 1 92 ? 9.312 2.404 -21.284 1.00 50.94 92 ARG A C 1
ATOM 759 O O . ARG A 1 92 ? 9.515 2.022 -22.427 1.00 50.94 92 ARG A O 1
ATOM 766 N N . HIS A 1 93 ? 8.129 2.865 -20.887 1.00 47.62 93 HIS A N 1
ATOM 767 C CA . HIS A 1 93 ? 7.043 3.131 -21.839 1.00 47.62 93 HIS A CA 1
ATOM 768 C C . HIS A 1 93 ? 7.275 4.429 -22.628 1.00 47.62 93 HIS A C 1
ATOM 770 O O . HIS A 1 93 ? 6.653 4.623 -23.668 1.00 47.62 93 HIS A O 1
ATOM 776 N N . GLN A 1 94 ? 8.183 5.286 -22.147 1.00 38.91 94 GLN A N 1
ATOM 777 C CA . GLN A 1 94 ? 8.687 6.471 -22.848 1.00 38.91 94 GLN A CA 1
ATOM 778 C C . GLN A 1 94 ? 9.996 6.213 -23.637 1.00 38.91 94 GLN A C 1
ATOM 780 O O . GLN A 1 94 ? 10.538 7.152 -24.221 1.00 38.91 94 GLN A O 1
ATOM 785 N N . GLN A 1 95 ? 10.504 4.968 -23.668 1.00 34.0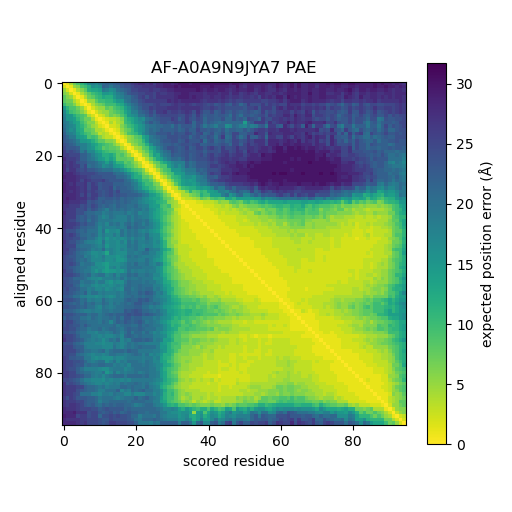9 95 GLN A N 1
ATOM 786 C CA . GLN A 1 95 ? 11.608 4.531 -24.547 1.00 34.09 95 GLN A CA 1
ATOM 787 C C . GLN A 1 95 ? 11.084 3.989 -25.877 1.00 34.09 95 GLN A C 1
ATOM 789 O O . GLN A 1 95 ? 11.788 4.194 -26.893 1.00 34.09 95 GLN A O 1
#

Mean predicted aligned error: 13.88 Å

Radius of gyration: 17.6 Å; Cα contacts (8 Å, |Δi|>4): 34; chains: 1; bounding box: 43×29×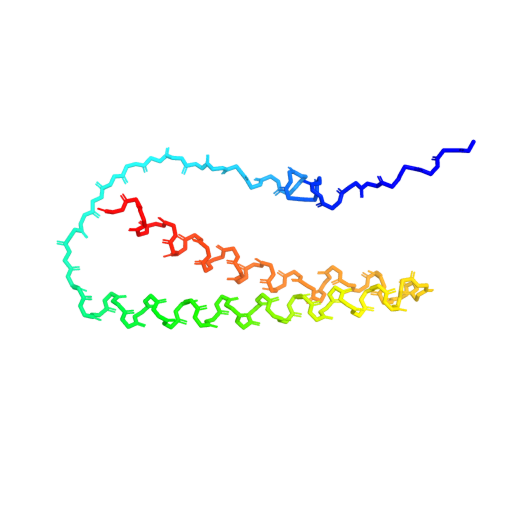46 Å

Secondary structure (DSSP, 8-state):
-------THHHHHHTT-------------HHHHHHHHHHHHHHHHHHHHHHHHHHHHHHHTTT-HHHHHHHHHHHHHHHHHHHHHHHHHHHHHT-

Foldseek 3Di:
DDPDPDPPVVVVVVVPPDDDDDDDDDDDDPPVVVVVLVVLVVQLVVLVVVLVVLVVVCVVCVVPPVCVVCSCVVNVVSVVSNVVSVVVNVNVVRD

Solvent-accessible surface area (backbone atoms only — not comparable to full-atom values): 5893 Å² total; per-residue (Å²): 140,80,88,79,79,77,60,78,79,50,55,62,64,73,68,66,79,69,90,81,87,84,86,74,82,83,94,79,59,74,69,69,48,49,56,53,49,53,54,44,49,55,49,33,53,52,38,49,53,52,47,54,51,49,50,57,49,44,71,75,40,70,85,38,65,72,55,56,73,45,40,60,71,68,44,49,66,40,54,53,53,36,50,53,37,49,52,66,51,50,66,56,77,63,98

Organism: NCBI:txid60492

Sequence (95 aa):
QISSIVPVNNLWVQLGITESIDNPSVRSSSHTNFYLIKKRREKYDDYKKKFDTALSLYDREINNYNFINSFDTLVKPFLNEIGKCEEALQIRHQQ

Nearest PDB structures (foldseek):
  3q84-assembly2_H  TM=8.564E-01  e=3.318E+00  Homo sapiens
  6jqa-assembly1_C  TM=7.764E-01  e=4.249E+00  Onion yellows phytoplasma OY-W
  5oql-assembly1_H  TM=6.450E-01  e=2.933E+00  Thermochaetoides thermophila DSM 1495
  6ixg-assembly2_B  TM=5.032E-01  e=3.995E+00  Homo sapiens
  6t5a-assembly1_A  TM=3.515E-01  e=3.530E+00  Human alphaherpesvirus 1